Protein AF-A0A434QQP6-F1 (afdb_monomer)

Radius of gyration: 18.2 Å; Cα contacts (8 Å, |Δi|>4): 116; chains: 1; bounding box: 49×29×49 Å

Solvent-accessible surface area (backbone atoms only — not comparable to full-atom values): 7436 Å² total; per-residue (Å²): 119,99,76,79,65,59,73,62,57,60,51,50,39,55,51,47,13,55,49,31,16,54,53,34,30,58,71,48,68,79,61,60,78,92,45,43,70,58,42,34,50,50,12,50,49,31,31,52,50,15,56,59,42,42,72,53,24,60,34,67,68,40,64,71,51,45,41,51,24,36,33,32,29,26,24,12,48,19,43,16,48,66,53,51,54,47,53,52,27,71,70,37,58,95,92,37,36,67,58,41,53,64,44,51,64,53,55,50,51,51,50,51,52,53,51,52,52,50,52,51,51,52,44,39,73,71,42,57,66,82,47,91,47,82,64,56,72,60,73,63,81

Mean predicted aligned error: 8.88 Å

Sequence (141 aa):
TLHGIPILTTGYIIAAESIAWSILSILIANAPLERERLIIVVGALMIASGLASFAYAIPAGSIPLILLCALLQGGGFGVCWPFLTRVIVASARDGEQTIASAAVPTMQRIGYAVGAALAGIVANASGFSQGLNRDAAAGVA

Nearest PDB structures (foldseek):
  3o7q-assembly1_A  TM=8.087E-01  e=6.137E-01  Escherichia coli K-12
  8r8q-assembly1_A  TM=7.660E-01  e=6.782E-01  Mus musculus
  8sc3-assembly1_A  TM=5.983E-01  e=1.235E+00  Homo sapiens
  6e8j-assembly1_A  TM=5.914E-01  e=7.464E+00  Hyphomonas neptunium ATCC 15444
  8ex6-assembly1_A  TM=5.355E-01  e=9.116E+00  Homo sapiens

Structure (mmCIF, N/CA/C/O backbone):
data_AF-A0A434QQP6-F1
#
_entry.id   AF-A0A434QQP6-F1
#
loop_
_atom_site.group_PDB
_atom_site.id
_atom_site.type_symbol
_atom_site.label_atom_id
_atom_site.label_alt_id
_atom_site.label_comp_id
_atom_site.label_asym_id
_atom_site.label_entity_id
_atom_site.label_seq_id
_atom_site.pdbx_PDB_ins_code
_atom_site.Cartn_x
_atom_site.Cartn_y
_atom_site.Cartn_z
_atom_site.occupancy
_atom_site.B_iso_or_equiv
_atom_site.auth_seq_id
_atom_site.auth_comp_id
_atom_site.auth_asym_id
_atom_site.auth_atom_id
_atom_site.pdbx_PDB_model_num
ATOM 1 N N . THR A 1 1 ? 22.357 4.147 -15.811 1.00 49.41 1 THR A N 1
ATOM 2 C CA . THR A 1 1 ? 21.025 4.785 -15.764 1.00 49.41 1 THR A CA 1
ATOM 3 C C . THR A 1 1 ? 20.063 3.865 -16.482 1.00 49.41 1 THR A C 1
ATOM 5 O O . THR A 1 1 ? 20.266 3.613 -17.659 1.00 49.41 1 THR A O 1
ATOM 8 N N . LEU A 1 2 ? 19.107 3.263 -15.770 1.00 44.94 2 LEU A N 1
ATOM 9 C CA . LEU A 1 2 ? 18.436 2.037 -16.229 1.00 44.94 2 LEU A CA 1
ATOM 10 C C . LEU A 1 2 ? 17.510 2.208 -17.451 1.00 44.94 2 LEU A C 1
ATOM 12 O O . LEU A 1 2 ? 17.172 1.208 -18.053 1.00 44.94 2 LEU A O 1
ATOM 16 N N . HIS A 1 3 ? 17.171 3.431 -17.881 1.00 51.72 3 HIS A N 1
ATOM 17 C CA . HIS A 1 3 ? 16.401 3.665 -19.122 1.00 51.72 3 HIS A CA 1
ATOM 18 C C . HIS A 1 3 ? 16.702 5.012 -19.814 1.00 51.72 3 HIS A C 1
ATOM 20 O O . HIS A 1 3 ? 15.900 5.508 -20.595 1.00 51.72 3 HIS A O 1
ATOM 26 N N . GLY A 1 4 ? 17.807 5.690 -19.481 1.00 51.97 4 GLY A N 1
ATOM 27 C CA . GLY A 1 4 ? 18.005 7.090 -19.914 1.00 51.97 4 GLY A CA 1
ATOM 28 C C . GLY A 1 4 ? 16.979 8.077 -19.326 1.00 51.97 4 GLY A C 1
ATOM 29 O O . GLY A 1 4 ? 16.970 9.251 -19.683 1.00 51.97 4 GLY A O 1
ATOM 30 N N . ILE A 1 5 ? 16.142 7.611 -18.398 1.00 55.41 5 ILE A N 1
ATOM 31 C CA . ILE A 1 5 ? 15.119 8.402 -17.723 1.00 55.41 5 ILE A CA 1
ATOM 32 C C . ILE A 1 5 ? 15.789 9.204 -16.599 1.00 55.41 5 ILE A C 1
ATOM 34 O O . ILE A 1 5 ? 16.504 8.614 -15.779 1.00 55.41 5 ILE A O 1
ATOM 38 N N . PRO A 1 6 ? 15.605 10.535 -16.556 1.00 66.75 6 PRO A N 1
ATOM 39 C CA . PRO A 1 6 ? 16.145 11.373 -15.495 1.00 66.75 6 PRO A CA 1
ATOM 40 C C . PRO A 1 6 ? 15.681 10.880 -14.121 1.00 66.75 6 PRO A C 1
ATOM 42 O O . PRO A 1 6 ? 14.503 10.591 -13.932 1.00 66.75 6 PRO A O 1
ATOM 45 N N . ILE A 1 7 ? 16.576 10.869 -13.129 1.00 68.25 7 ILE A N 1
ATOM 46 C CA . ILE A 1 7 ? 16.233 10.600 -11.714 1.00 68.25 7 ILE A CA 1
ATOM 47 C C . ILE A 1 7 ? 15.080 11.499 -11.230 1.00 68.25 7 ILE A C 1
ATOM 49 O O . ILE A 1 7 ? 14.271 11.085 -10.399 1.00 68.25 7 ILE A O 1
ATOM 53 N N . LEU A 1 8 ? 14.956 12.699 -11.808 1.00 73.19 8 LEU A N 1
ATOM 54 C CA . LEU A 1 8 ? 13.835 13.600 -11.560 1.00 73.19 8 LEU A CA 1
ATOM 55 C C . LEU A 1 8 ? 12.474 12.980 -11.898 1.00 73.19 8 LEU A C 1
ATOM 57 O O . LEU A 1 8 ? 11.525 13.202 -11.158 1.00 73.19 8 LEU A O 1
ATOM 61 N N . THR A 1 9 ? 12.355 12.191 -12.967 1.00 75.69 9 THR A N 1
ATOM 62 C CA . THR A 1 9 ? 11.074 11.597 -13.378 1.00 75.69 9 THR A CA 1
ATOM 63 C C . THR A 1 9 ? 10.554 10.619 -12.331 1.00 75.69 9 THR A C 1
ATOM 65 O O . THR A 1 9 ? 9.382 10.684 -11.972 1.00 75.69 9 THR A O 1
ATOM 68 N N . THR A 1 10 ? 11.421 9.773 -11.770 1.00 77.38 10 THR A N 1
ATOM 69 C CA . THR A 1 10 ? 11.049 8.891 -10.654 1.00 77.38 10 THR A CA 1
ATOM 70 C C . THR A 1 10 ? 10.642 9.701 -9.424 1.00 77.38 10 THR A C 1
ATOM 72 O O . THR A 1 10 ? 9.639 9.389 -8.789 1.00 77.38 10 THR A O 1
ATOM 75 N N . GLY A 1 11 ? 11.362 10.790 -9.128 1.00 82.94 11 GLY A N 1
ATOM 76 C CA . GLY A 1 11 ? 10.992 11.717 -8.055 1.00 82.94 11 GLY A CA 1
ATOM 77 C C . GLY A 1 11 ? 9.608 12.347 -8.254 1.00 82.94 11 GLY A C 1
ATOM 78 O O . GLY A 1 11 ? 8.818 12.393 -7.315 1.00 82.94 11 GLY A O 1
ATOM 79 N N . TYR A 1 12 ? 9.274 12.765 -9.479 1.00 86.38 12 TYR A N 1
ATOM 80 C CA . TYR A 1 12 ? 7.949 13.299 -9.805 1.00 86.38 12 TYR A CA 1
ATOM 81 C C . TYR A 1 12 ? 6.837 12.256 -9.668 1.00 86.38 12 TYR A C 1
ATOM 83 O O . TYR A 1 12 ? 5.751 12.603 -9.214 1.00 86.38 12 TYR A O 1
ATOM 91 N N . ILE A 1 13 ? 7.097 10.991 -10.008 1.00 85.88 13 ILE A N 1
ATOM 92 C CA . ILE A 1 13 ? 6.124 9.902 -9.832 1.00 85.88 13 ILE A CA 1
ATOM 93 C C . ILE A 1 13 ? 5.819 9.691 -8.343 1.00 85.88 13 ILE A C 1
ATOM 95 O O . ILE A 1 13 ? 4.651 9.644 -7.968 1.00 85.88 13 ILE A O 1
ATOM 99 N N . ILE A 1 14 ? 6.846 9.654 -7.489 1.00 86.62 14 ILE A N 1
ATOM 100 C CA . ILE A 1 14 ? 6.678 9.514 -6.030 1.00 86.62 14 ILE A CA 1
ATOM 101 C C . ILE A 1 14 ? 5.952 10.736 -5.438 1.00 86.62 14 ILE A C 1
ATOM 103 O O . ILE A 1 14 ? 5.100 10.614 -4.553 1.00 86.62 14 ILE A O 1
ATOM 107 N N . ALA A 1 15 ? 6.252 11.938 -5.938 1.00 88.88 15 ALA A N 1
ATOM 108 C CA . ALA A 1 15 ? 5.540 13.147 -5.534 1.00 88.88 15 ALA A CA 1
ATOM 109 C C . ALA A 1 15 ? 4.057 13.085 -5.933 1.00 88.88 15 ALA A C 1
ATOM 111 O O . ALA A 1 15 ? 3.187 13.396 -5.121 1.00 88.88 15 ALA A O 1
ATOM 112 N N . ALA A 1 16 ? 3.758 12.638 -7.156 1.00 90.12 16 ALA A N 1
ATOM 113 C CA . ALA A 1 16 ? 2.393 12.468 -7.640 1.00 90.12 16 ALA A CA 1
ATOM 114 C C . ALA A 1 16 ? 1.620 11.417 -6.827 1.00 90.12 16 ALA A C 1
ATOM 116 O O . ALA A 1 16 ? 0.468 11.654 -6.471 1.00 90.12 16 ALA A O 1
ATOM 117 N N . GLU A 1 17 ? 2.259 10.305 -6.463 1.00 91.00 17 GLU A N 1
ATOM 118 C CA . GLU A 1 17 ? 1.711 9.296 -5.548 1.00 91.00 17 GLU A CA 1
ATOM 119 C C . GLU A 1 17 ? 1.326 9.907 -4.190 1.00 91.00 17 GLU A C 1
ATOM 121 O O . GLU A 1 17 ? 0.206 9.716 -3.712 1.00 91.00 17 GLU A O 1
ATOM 126 N N . SER A 1 18 ? 2.219 10.708 -3.597 1.00 89.81 18 SER A N 1
ATOM 127 C CA . SER A 1 18 ? 1.980 11.379 -2.309 1.00 89.81 18 SER A CA 1
ATOM 128 C C . SER A 1 18 ? 0.826 12.389 -2.378 1.00 89.81 18 SER A C 1
ATOM 130 O O . SER A 1 18 ? 0.012 12.498 -1.453 1.00 89.81 18 SER A O 1
ATOM 132 N N . ILE A 1 19 ? 0.724 13.119 -3.492 1.00 91.44 19 ILE A N 1
ATOM 133 C CA . ILE A 1 19 ? -0.383 14.045 -3.758 1.00 91.44 19 ILE A CA 1
ATOM 134 C C . ILE A 1 19 ? -1.695 13.268 -3.907 1.00 91.44 19 ILE A C 1
ATOM 136 O O . ILE A 1 19 ? -2.700 13.657 -3.311 1.00 91.44 19 ILE A O 1
ATOM 140 N N . ALA A 1 20 ? -1.693 12.159 -4.650 1.00 91.19 20 ALA A N 1
ATOM 141 C CA . ALA A 1 20 ? -2.874 11.328 -4.860 1.00 91.19 20 ALA A CA 1
ATOM 142 C C . ALA A 1 20 ? -3.415 10.763 -3.545 1.00 91.19 20 ALA A C 1
ATOM 144 O O . ALA A 1 20 ? -4.619 10.852 -3.302 1.00 91.19 20 ALA A O 1
ATOM 145 N N . TRP A 1 21 ? -2.532 10.266 -2.672 1.00 92.56 21 TRP A N 1
ATOM 146 C CA . TRP A 1 21 ? -2.895 9.851 -1.317 1.00 92.56 21 TRP A CA 1
ATOM 147 C C . TRP A 1 21 ? -3.603 10.993 -0.573 1.00 92.56 21 TRP A C 1
ATOM 149 O O . TRP A 1 21 ? -4.730 10.837 -0.092 1.00 92.56 21 TRP A O 1
ATOM 159 N N . SER A 1 22 ? -2.987 12.172 -0.531 1.00 91.19 22 SER A N 1
ATOM 160 C CA . SER A 1 22 ? -3.525 13.318 0.208 1.00 91.19 22 SER A CA 1
ATOM 161 C C . SER A 1 22 ? -4.897 13.752 -0.319 1.00 91.19 22 SER A C 1
ATOM 163 O O . SER A 1 22 ? -5.847 13.863 0.451 1.00 91.19 22 SER A O 1
ATOM 165 N N . ILE A 1 23 ? -5.042 13.916 -1.635 1.00 91.69 23 ILE A N 1
ATOM 166 C CA . ILE A 1 23 ? -6.306 14.337 -2.253 1.00 91.69 23 ILE A CA 1
ATOM 167 C C . ILE A 1 23 ? -7.407 13.310 -1.987 1.00 91.69 23 ILE A C 1
ATOM 169 O O . ILE A 1 23 ? -8.496 13.681 -1.554 1.00 91.69 23 ILE A O 1
ATOM 173 N N . LEU A 1 24 ? -7.138 12.021 -2.208 1.00 89.19 24 LEU A N 1
ATOM 174 C CA . LEU A 1 24 ? -8.157 10.987 -2.032 1.00 89.19 24 LEU A CA 1
ATOM 175 C C . LEU A 1 24 ? -8.540 10.777 -0.568 1.00 89.19 24 LEU A C 1
ATOM 177 O O . LEU A 1 24 ? -9.716 10.553 -0.292 1.00 89.19 24 LEU A O 1
ATOM 181 N N . SER A 1 25 ? -7.597 10.923 0.367 1.00 87.06 25 SER A N 1
ATOM 182 C CA . SER A 1 25 ? -7.910 10.873 1.801 1.00 87.06 25 SER A CA 1
ATOM 183 C C . SER A 1 25 ? -8.820 12.026 2.237 1.00 87.06 25 SER A C 1
ATOM 185 O O . SER A 1 25 ? -9.752 11.804 3.006 1.00 87.06 25 SER A O 1
ATOM 187 N N . ILE A 1 26 ? -8.623 13.231 1.689 1.00 88.69 26 ILE A N 1
ATOM 188 C CA . ILE A 1 26 ? -9.505 14.383 1.928 1.00 88.69 26 ILE A CA 1
ATOM 189 C C . ILE A 1 26 ? -10.876 14.166 1.278 1.00 88.69 26 ILE A C 1
ATOM 191 O O . ILE A 1 26 ? -11.898 14.405 1.918 1.00 88.69 26 ILE A O 1
ATOM 195 N N . LEU A 1 27 ? -10.920 13.687 0.030 1.00 87.19 27 LEU A N 1
ATOM 196 C CA . LEU A 1 27 ? -12.177 13.443 -0.688 1.00 87.19 27 LEU A CA 1
ATOM 197 C C . LEU A 1 27 ? -13.067 12.429 0.031 1.00 87.19 27 LEU A C 1
ATOM 199 O O . LEU A 1 27 ? -14.285 12.597 0.074 1.00 87.19 27 LEU A O 1
ATOM 203 N N . ILE A 1 28 ? -12.468 11.385 0.603 1.00 85.06 28 ILE A N 1
ATOM 204 C CA . ILE A 1 28 ? -13.208 10.335 1.298 1.00 85.06 28 ILE A CA 1
ATOM 205 C C . ILE A 1 28 ? -13.456 10.655 2.778 1.00 85.06 28 ILE A C 1
ATOM 207 O O . ILE A 1 28 ? -14.241 9.960 3.413 1.00 85.06 28 ILE A O 1
ATOM 211 N N . ALA A 1 29 ? -12.842 11.706 3.337 1.00 82.00 29 ALA A N 1
ATOM 212 C CA . ALA A 1 29 ? -12.926 12.031 4.765 1.00 82.00 29 ALA A CA 1
ATOM 213 C C . ALA A 1 29 ? -14.368 12.194 5.272 1.00 82.00 29 ALA A C 1
ATOM 215 O O . ALA A 1 29 ? -14.642 11.927 6.439 1.00 82.00 29 ALA A O 1
ATOM 216 N N . ASN A 1 30 ? -15.287 12.607 4.394 1.00 78.19 30 ASN A N 1
ATOM 217 C CA . ASN A 1 30 ? -16.692 12.829 4.729 1.00 78.19 30 ASN A CA 1
ATOM 218 C C . ASN A 1 30 ? -17.623 11.675 4.304 1.00 78.19 30 ASN A C 1
ATOM 220 O O . ASN A 1 30 ? -18.839 11.853 4.225 1.00 78.19 30 ASN A O 1
ATOM 224 N N . ALA A 1 31 ? -17.075 10.505 3.959 1.00 79.06 31 ALA A N 1
ATOM 225 C CA . ALA A 1 31 ? -17.878 9.382 3.492 1.00 79.06 31 ALA A CA 1
ATOM 226 C C . ALA A 1 31 ? -18.697 8.735 4.633 1.00 79.06 31 ALA A C 1
ATOM 228 O O . ALA A 1 31 ? -18.230 8.654 5.772 1.00 79.06 31 ALA A O 1
ATOM 229 N N . PRO A 1 32 ? -19.920 8.252 4.345 1.00 75.12 32 PRO A N 1
ATOM 230 C CA . PRO A 1 32 ? -20.821 7.716 5.360 1.00 75.12 32 PRO A CA 1
ATOM 231 C C . PRO A 1 32 ? -20.335 6.386 5.959 1.00 75.12 32 PRO A C 1
ATOM 233 O O . PRO A 1 32 ? -19.863 5.500 5.243 1.00 75.12 32 PRO A O 1
ATOM 236 N N . LEU A 1 33 ? -20.564 6.231 7.270 1.00 69.06 33 LEU A N 1
ATOM 237 C CA . LEU A 1 33 ? -20.256 5.051 8.101 1.00 69.06 33 LEU A CA 1
ATOM 238 C C . LEU A 1 33 ? -20.734 3.718 7.489 1.00 69.06 33 LEU A C 1
ATOM 240 O O . LEU A 1 33 ? -20.054 2.699 7.552 1.00 69.06 33 LEU A O 1
ATOM 244 N N . GLU A 1 34 ? -21.897 3.730 6.841 1.00 75.25 34 GLU A N 1
ATOM 245 C CA . GLU A 1 34 ? -22.520 2.548 6.229 1.00 75.25 34 GLU A CA 1
ATOM 246 C C . GLU A 1 34 ? -21.694 1.955 5.077 1.00 75.25 34 GLU A C 1
ATOM 248 O O . GLU A 1 34 ? -21.818 0.773 4.752 1.00 75.25 34 GLU A O 1
ATOM 253 N N . ARG A 1 35 ? -20.838 2.767 4.445 1.00 79.94 35 ARG A N 1
ATOM 254 C CA . ARG A 1 35 ? -20.018 2.363 3.297 1.00 79.94 35 ARG A CA 1
ATOM 255 C C . ARG A 1 35 ? -18.554 2.127 3.655 1.00 79.94 35 ARG A C 1
ATOM 257 O O . ARG A 1 35 ? -17.798 1.758 2.762 1.00 79.94 35 ARG A O 1
ATOM 264 N N . GLU A 1 36 ? -18.146 2.251 4.920 1.00 81.62 36 GLU A N 1
ATOM 265 C CA . GLU A 1 36 ? -16.736 2.123 5.333 1.00 81.62 36 GLU A CA 1
ATOM 266 C C . GLU A 1 36 ? -16.102 0.812 4.873 1.00 81.62 36 GLU A C 1
ATOM 268 O O . GLU A 1 36 ? -15.014 0.811 4.300 1.00 81.62 36 GLU A O 1
ATOM 273 N N . ARG A 1 37 ? -16.807 -0.315 5.033 1.00 82.56 37 ARG A N 1
ATOM 274 C CA . ARG A 1 37 ? -16.295 -1.621 4.597 1.00 82.56 37 ARG A CA 1
ATOM 275 C C . ARG A 1 37 ? -16.090 -1.684 3.084 1.00 82.56 37 ARG A C 1
ATOM 277 O O . ARG A 1 37 ? -15.085 -2.223 2.633 1.00 82.56 37 ARG A O 1
ATOM 284 N N . LEU A 1 38 ? -17.019 -1.127 2.304 1.00 86.12 38 LEU A N 1
ATOM 285 C CA . LEU A 1 38 ? -16.884 -1.060 0.847 1.00 86.12 38 LEU A CA 1
ATOM 286 C C . LEU A 1 38 ? -15.719 -0.154 0.446 1.00 86.12 38 LEU A C 1
ATOM 288 O O . LEU A 1 38 ? -14.956 -0.520 -0.437 1.00 86.12 38 LEU A O 1
ATOM 292 N N . ILE A 1 39 ? -15.542 0.981 1.120 1.00 86.38 39 ILE A N 1
ATOM 293 C CA . ILE A 1 39 ? -14.452 1.927 0.863 1.00 86.38 39 ILE A CA 1
ATOM 294 C C . ILE A 1 39 ? -13.089 1.285 1.149 1.00 86.38 39 ILE A C 1
ATOM 296 O O . ILE A 1 39 ? -12.183 1.391 0.325 1.00 86.38 39 ILE A O 1
ATOM 300 N N . ILE A 1 40 ? -12.956 0.550 2.259 1.00 87.56 40 ILE A N 1
ATOM 301 C CA . ILE A 1 40 ? -11.735 -0.204 2.581 1.00 87.56 40 ILE A CA 1
ATOM 302 C C . ILE A 1 40 ? -11.450 -1.248 1.498 1.00 87.56 40 ILE A C 1
ATOM 304 O O . ILE A 1 40 ? -10.318 -1.340 1.029 1.00 87.56 40 ILE A O 1
ATOM 308 N N . VAL A 1 41 ? -12.462 -2.014 1.074 1.00 89.88 41 VAL A N 1
ATOM 309 C CA . VAL A 1 41 ? -12.301 -3.033 0.023 1.00 89.88 41 VAL A CA 1
ATOM 310 C C . VAL A 1 41 ? -11.922 -2.393 -1.311 1.00 89.88 41 VAL A C 1
ATOM 312 O O . VAL A 1 41 ? -11.012 -2.882 -1.971 1.00 89.88 41 VAL A O 1
ATOM 315 N N . VAL A 1 42 ? -12.555 -1.284 -1.696 1.00 90.50 42 VAL A N 1
ATOM 316 C CA . VAL A 1 42 ? -12.218 -0.547 -2.922 1.00 90.50 42 VAL A CA 1
ATOM 317 C C . VAL A 1 42 ? -10.782 -0.034 -2.863 1.00 90.50 42 VAL A C 1
ATOM 319 O O . VAL A 1 42 ? -10.028 -0.274 -3.800 1.00 90.50 42 VAL A O 1
ATOM 322 N N . GLY A 1 43 ? -10.362 0.593 -1.760 1.00 88.19 43 GLY A N 1
ATOM 323 C CA . GLY A 1 43 ? -8.979 1.047 -1.593 1.00 88.19 43 GLY A CA 1
ATOM 324 C C . GLY A 1 43 ? -7.969 -0.107 -1.625 1.00 88.19 43 GLY A C 1
ATOM 325 O O . GLY A 1 43 ? -6.944 -0.009 -2.294 1.00 88.19 43 GLY A O 1
ATOM 326 N N . ALA A 1 44 ? -8.285 -1.245 -1.000 1.00 89.38 44 ALA A N 1
ATOM 327 C CA . ALA A 1 44 ? -7.448 -2.444 -1.057 1.00 89.38 44 ALA A CA 1
ATOM 328 C C . ALA A 1 44 ? -7.348 -3.024 -2.481 1.00 89.38 44 ALA A C 1
ATOM 330 O O . ALA A 1 44 ? -6.258 -3.388 -2.921 1.00 89.38 44 ALA A O 1
ATOM 331 N N . LEU A 1 45 ? -8.458 -3.063 -3.227 1.00 92.38 45 LEU A N 1
ATOM 332 C CA . LEU A 1 45 ? -8.472 -3.471 -4.634 1.00 92.38 45 LEU A CA 1
ATOM 333 C C . LEU A 1 45 ? -7.676 -2.497 -5.511 1.00 92.38 45 LEU A C 1
ATOM 335 O O . LEU A 1 45 ? -6.947 -2.940 -6.395 1.00 92.38 45 LEU A O 1
ATOM 339 N N . MET A 1 46 ? -7.746 -1.189 -5.246 1.00 90.38 46 MET A N 1
ATOM 340 C CA . MET A 1 46 ? -6.919 -0.189 -5.928 1.00 90.38 46 MET A CA 1
ATOM 341 C C . MET A 1 46 ? -5.427 -0.455 -5.700 1.00 90.38 46 MET A C 1
ATOM 343 O O . MET A 1 46 ? -4.677 -0.523 -6.671 1.00 90.38 46 MET A O 1
ATOM 347 N N . ILE A 1 47 ? -5.006 -0.710 -4.457 1.00 89.06 47 ILE A N 1
ATOM 348 C CA . ILE A 1 47 ? -3.608 -1.041 -4.133 1.00 89.06 47 ILE A CA 1
ATOM 349 C C . ILE A 1 47 ? -3.174 -2.331 -4.837 1.00 89.06 47 ILE A C 1
ATOM 351 O O . ILE A 1 47 ? -2.113 -2.357 -5.462 1.00 89.06 47 ILE A O 1
ATOM 355 N N . ALA A 1 48 ? -3.992 -3.387 -4.764 1.00 89.56 48 ALA A N 1
ATOM 356 C CA . ALA A 1 48 ? -3.696 -4.678 -5.383 1.00 89.56 48 ALA A CA 1
ATOM 357 C C . ALA A 1 48 ? -3.598 -4.570 -6.911 1.00 89.56 48 ALA A C 1
ATOM 359 O O . ALA A 1 48 ? -2.662 -5.096 -7.509 1.00 89.56 48 ALA A O 1
ATO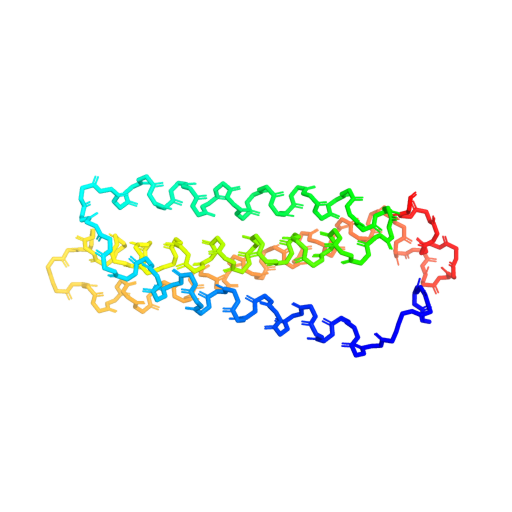M 360 N N . SER A 1 49 ? -4.527 -3.846 -7.540 1.00 89.50 49 SER A N 1
ATOM 361 C CA . SER A 1 49 ? -4.519 -3.610 -8.985 1.00 89.50 49 SER A CA 1
ATOM 362 C C . SER A 1 49 ? -3.328 -2.754 -9.422 1.00 89.50 49 SER A C 1
ATOM 364 O O . SER A 1 49 ? -2.701 -3.077 -10.427 1.00 89.50 49 SER A O 1
ATOM 366 N N . GLY A 1 50 ? -2.949 -1.731 -8.645 1.00 86.25 50 GLY A N 1
ATOM 367 C CA . GLY A 1 50 ? -1.744 -0.935 -8.880 1.00 86.25 50 GLY A CA 1
ATOM 368 C C . GLY A 1 50 ? -0.475 -1.783 -8.794 1.00 86.25 50 GLY A C 1
ATOM 369 O O . GLY A 1 50 ? 0.358 -1.729 -9.694 1.00 86.25 50 GLY A O 1
ATOM 370 N N . LEU A 1 51 ? -0.364 -2.642 -7.773 1.00 85.50 51 LEU A N 1
ATOM 371 C CA . LEU A 1 51 ? 0.765 -3.565 -7.616 1.00 85.50 51 LEU A CA 1
ATOM 372 C C . LEU A 1 51 ? 0.848 -4.582 -8.763 1.00 85.50 51 LEU A C 1
ATOM 374 O O . LEU A 1 51 ? 1.922 -4.798 -9.316 1.00 85.50 51 LEU A O 1
ATOM 378 N N . ALA A 1 52 ? -0.280 -5.177 -9.153 1.00 86.50 52 ALA A N 1
ATOM 379 C CA . ALA A 1 52 ? -0.336 -6.093 -10.289 1.00 86.50 52 ALA A CA 1
ATOM 380 C C . ALA A 1 52 ? 0.026 -5.383 -11.601 1.00 86.50 52 ALA A C 1
ATOM 382 O O . ALA A 1 52 ? 0.746 -5.934 -12.427 1.00 86.50 52 ALA A O 1
ATOM 383 N N . SER A 1 53 ? -0.424 -4.139 -11.773 1.00 83.19 53 SER A N 1
ATOM 384 C CA . SER A 1 53 ? -0.129 -3.337 -12.959 1.00 83.19 53 SER A CA 1
ATOM 385 C C . SER A 1 53 ? 1.345 -2.940 -13.030 1.00 83.19 53 SER A C 1
ATOM 387 O O . SER A 1 53 ? 1.891 -2.919 -14.128 1.00 83.19 53 SER A O 1
ATOM 389 N N . PHE A 1 54 ? 2.032 -2.726 -11.898 1.00 79.00 54 PHE A N 1
ATOM 390 C CA . PHE A 1 54 ? 3.483 -2.499 -11.880 1.00 79.00 54 PHE A CA 1
ATOM 391 C C . PHE A 1 54 ? 4.270 -3.656 -12.502 1.00 79.00 54 PHE A C 1
ATOM 393 O O . PHE A 1 54 ? 5.238 -3.400 -13.217 1.00 79.00 54 PHE A O 1
ATOM 400 N N . ALA A 1 55 ? 3.829 -4.903 -12.305 1.00 77.94 55 ALA A N 1
ATOM 401 C CA . ALA A 1 55 ? 4.468 -6.069 -12.913 1.00 77.94 55 ALA A CA 1
ATOM 402 C C . ALA A 1 55 ? 4.433 -6.043 -14.453 1.00 77.94 55 ALA A C 1
ATOM 404 O O . ALA A 1 55 ? 5.302 -6.637 -15.076 1.00 77.94 55 ALA A O 1
ATOM 405 N N . TYR A 1 56 ? 3.474 -5.334 -15.063 1.00 77.25 56 TYR A N 1
ATOM 406 C CA . TYR A 1 56 ? 3.370 -5.152 -16.519 1.00 77.25 56 TYR A CA 1
ATOM 407 C C . TYR A 1 56 ? 3.915 -3.799 -17.000 1.00 77.25 56 TYR A C 1
ATOM 409 O O . TYR A 1 56 ? 4.490 -3.702 -18.082 1.00 77.25 56 TYR A O 1
ATOM 417 N N . ALA A 1 57 ? 3.749 -2.743 -16.202 1.00 77.56 57 ALA A N 1
ATOM 418 C CA . ALA A 1 57 ? 4.156 -1.382 -16.537 1.00 77.56 57 ALA A CA 1
ATOM 419 C C . ALA A 1 57 ? 5.676 -1.216 -16.579 1.00 77.56 57 ALA A C 1
ATOM 421 O O . ALA A 1 57 ? 6.186 -0.469 -17.415 1.00 77.56 57 ALA A O 1
ATOM 422 N N . ILE A 1 58 ? 6.379 -1.899 -15.668 1.00 73.06 58 ILE A N 1
ATOM 423 C CA . ILE A 1 58 ? 7.839 -1.863 -15.587 1.00 73.06 58 ILE A CA 1
ATOM 424 C C . ILE A 1 58 ? 8.456 -2.492 -16.847 1.00 73.06 58 ILE A C 1
ATOM 426 O O . ILE A 1 58 ? 9.228 -1.787 -17.498 1.00 73.06 58 ILE A O 1
ATOM 430 N N . PRO A 1 59 ? 8.071 -3.718 -17.266 1.00 70.31 59 PRO A N 1
ATOM 431 C CA . PRO A 1 59 ? 8.601 -4.299 -18.495 1.00 70.31 59 PRO A CA 1
ATOM 432 C C . PRO A 1 59 ? 8.273 -3.493 -19.761 1.00 70.31 59 PRO A C 1
ATOM 434 O O . PRO A 1 59 ? 9.122 -3.275 -20.622 1.00 70.31 59 PRO A O 1
ATOM 437 N N . ALA A 1 60 ? 7.056 -2.940 -19.840 1.00 73.12 60 ALA A N 1
ATOM 438 C CA . ALA A 1 60 ? 6.614 -2.141 -20.983 1.00 73.12 60 ALA A CA 1
ATOM 439 C C . ALA A 1 60 ? 7.345 -0.787 -21.142 1.00 73.12 60 ALA A C 1
ATOM 441 O O . ALA A 1 60 ? 7.188 -0.131 -22.173 1.00 73.12 60 ALA A O 1
ATOM 442 N N . GLY A 1 61 ? 8.085 -0.314 -20.128 1.00 66.19 61 GLY A N 1
ATOM 443 C CA . GLY A 1 61 ? 8.854 0.939 -20.179 1.00 66.19 61 GLY A CA 1
ATOM 444 C C . GLY A 1 61 ? 8.019 2.225 -20.320 1.00 66.19 61 GLY A C 1
ATOM 445 O O . GLY A 1 61 ? 8.562 3.297 -20.592 1.00 66.19 61 GLY A O 1
ATOM 446 N N . SER A 1 62 ? 6.696 2.149 -20.148 1.00 77.56 62 SER A N 1
ATOM 447 C CA . SER A 1 62 ? 5.776 3.268 -20.380 1.00 77.56 62 SER A CA 1
ATOM 448 C C . SER A 1 62 ? 5.600 4.128 -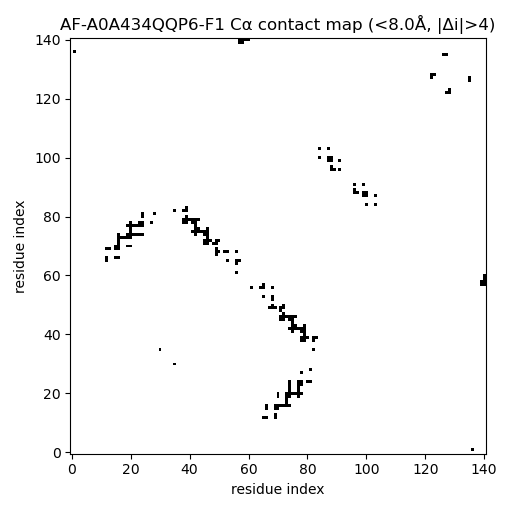19.125 1.00 77.56 62 SER A C 1
ATOM 450 O O . SER A 1 62 ? 4.879 3.767 -18.192 1.00 77.56 62 SER A O 1
ATOM 452 N N . ILE A 1 63 ? 6.222 5.311 -19.111 1.00 78.94 63 ILE A N 1
ATOM 453 C CA . ILE A 1 63 ? 6.153 6.267 -17.989 1.00 78.94 63 ILE A CA 1
ATOM 454 C C . ILE A 1 63 ? 4.724 6.668 -17.589 1.00 78.94 63 ILE A C 1
ATOM 456 O O . ILE A 1 63 ? 4.443 6.684 -16.389 1.00 78.94 63 ILE A O 1
ATOM 460 N N . PRO A 1 64 ? 3.794 6.947 -18.524 1.00 82.31 64 PRO A N 1
ATOM 461 C CA . PRO A 1 64 ? 2.408 7.240 -18.161 1.00 82.31 64 PRO A CA 1
ATOM 462 C C . PRO A 1 64 ? 1.730 6.087 -17.415 1.00 82.31 64 PRO A C 1
ATOM 464 O O . PRO A 1 64 ? 0.907 6.316 -16.531 1.00 82.31 64 PRO A O 1
ATOM 467 N N . LEU A 1 65 ? 2.091 4.846 -17.748 1.00 82.19 65 LEU A N 1
ATOM 468 C CA . LEU A 1 65 ? 1.504 3.650 -17.153 1.00 82.19 65 LEU A CA 1
ATOM 469 C C . LEU A 1 65 ? 2.043 3.431 -15.735 1.00 82.19 65 LEU A C 1
ATOM 471 O O . LEU A 1 65 ? 1.268 3.164 -14.822 1.00 82.19 65 LEU A O 1
ATOM 475 N N . ILE A 1 66 ? 3.343 3.657 -15.525 1.00 84.31 66 ILE A N 1
ATOM 476 C CA . ILE A 1 66 ? 3.972 3.669 -14.193 1.00 84.31 66 ILE A CA 1
ATOM 477 C C . ILE A 1 66 ? 3.353 4.766 -13.316 1.00 84.31 66 ILE A C 1
ATOM 479 O O . ILE A 1 66 ? 3.023 4.510 -12.159 1.00 84.31 66 ILE A O 1
ATOM 483 N N . LEU A 1 67 ? 3.141 5.967 -13.866 1.00 86.88 67 LEU A N 1
ATOM 484 C CA . LEU A 1 67 ? 2.472 7.059 -13.159 1.00 86.88 67 LEU A CA 1
ATOM 485 C C . LEU A 1 67 ? 1.051 6.661 -12.744 1.00 86.88 67 LEU A C 1
ATOM 487 O O . LEU A 1 67 ? 0.683 6.857 -11.592 1.00 86.88 67 LEU A O 1
ATOM 491 N N . LEU A 1 68 ? 0.267 6.060 -13.643 1.00 87.56 68 LEU A N 1
ATOM 492 C CA . LEU A 1 68 ? -1.079 5.585 -13.320 1.00 87.56 68 LEU A CA 1
ATOM 493 C C . LEU A 1 68 ? -1.062 4.528 -12.204 1.00 87.56 68 LEU A C 1
ATOM 495 O O . LEU A 1 68 ? -1.882 4.600 -11.290 1.00 87.56 68 LEU A O 1
ATOM 499 N N . CYS A 1 69 ? -0.112 3.589 -12.238 1.00 87.06 69 CYS A N 1
ATOM 500 C CA . CYS A 1 69 ? 0.059 2.586 -11.182 1.00 87.06 69 CYS A CA 1
ATOM 501 C C . CYS A 1 69 ? 0.375 3.239 -9.829 1.00 87.06 69 CYS A C 1
ATOM 503 O O . CYS A 1 69 ? -0.237 2.886 -8.821 1.00 87.06 69 CYS A O 1
ATOM 505 N N . ALA A 1 70 ? 1.276 4.226 -9.815 1.00 86.81 70 ALA A N 1
ATOM 506 C CA . ALA A 1 70 ? 1.636 4.974 -8.613 1.00 86.81 70 ALA A CA 1
ATOM 507 C C . ALA A 1 70 ? 0.445 5.774 -8.059 1.00 86.81 70 ALA A C 1
ATOM 509 O O . ALA A 1 70 ? 0.170 5.735 -6.863 1.00 86.81 70 ALA A O 1
ATOM 510 N N . LEU A 1 71 ? -0.329 6.432 -8.928 1.00 90.38 71 LEU A N 1
ATOM 511 C CA . LEU A 1 71 ? -1.547 7.150 -8.539 1.00 90.38 71 LEU A CA 1
ATOM 512 C C . LEU A 1 71 ? -2.610 6.209 -7.955 1.00 90.38 71 LEU A C 1
ATOM 514 O O . LEU A 1 71 ? -3.242 6.554 -6.959 1.00 90.38 71 LEU A O 1
ATOM 518 N N . LEU A 1 72 ? -2.798 5.020 -8.538 1.00 89.62 72 LEU A N 1
ATOM 519 C CA . LEU A 1 72 ? -3.711 4.002 -8.006 1.00 89.62 72 LEU A CA 1
ATOM 520 C C . LEU A 1 72 ? -3.257 3.487 -6.639 1.00 89.62 72 LEU A C 1
ATOM 522 O O . LEU A 1 72 ? -4.089 3.289 -5.756 1.00 89.62 72 LEU A O 1
ATOM 526 N N . GLN A 1 73 ? -1.952 3.298 -6.452 1.00 89.81 73 GLN A N 1
ATOM 527 C CA . GLN A 1 73 ? -1.389 2.804 -5.202 1.00 89.81 73 GLN A CA 1
ATOM 528 C C . GLN A 1 73 ? -1.495 3.847 -4.084 1.00 89.81 73 GLN A C 1
ATOM 530 O O . GLN A 1 73 ? -2.129 3.573 -3.063 1.00 89.81 73 GLN A O 1
ATOM 535 N N . GLY A 1 74 ? -0.981 5.062 -4.301 1.00 88.44 74 GLY A N 1
ATOM 536 C CA . GLY A 1 74 ? -1.099 6.165 -3.342 1.00 88.44 74 GLY A CA 1
ATOM 537 C C . GLY A 1 74 ? -2.557 6.529 -3.069 1.00 88.44 74 GLY A C 1
ATOM 538 O O . GLY A 1 74 ? -2.972 6.695 -1.922 1.00 88.44 74 GLY A O 1
ATOM 539 N N . GLY A 1 75 ? -3.379 6.554 -4.116 1.00 89.75 75 GLY A N 1
ATOM 540 C CA . GLY A 1 75 ? -4.805 6.799 -3.998 1.00 89.75 75 GLY A CA 1
ATOM 541 C C . GLY A 1 75 ? -5.544 5.738 -3.190 1.00 89.75 75 GLY A C 1
ATOM 542 O O . GLY A 1 75 ? -6.319 6.082 -2.301 1.00 89.75 75 GLY A O 1
ATOM 543 N N . GLY A 1 76 ? -5.274 4.456 -3.439 1.00 88.94 76 GLY A N 1
ATOM 544 C CA . GLY A 1 76 ? -5.857 3.352 -2.681 1.00 88.94 76 GLY A CA 1
ATOM 545 C C . GLY A 1 76 ? -5.497 3.416 -1.196 1.00 88.94 76 GLY A C 1
ATOM 546 O O . GLY A 1 76 ? -6.386 3.262 -0.356 1.00 88.94 76 GLY A O 1
ATOM 547 N N . PHE A 1 77 ? -4.242 3.757 -0.870 1.00 87.38 77 PHE A N 1
ATOM 548 C CA . PHE A 1 77 ? -3.824 4.051 0.505 1.00 87.38 77 PHE A CA 1
ATOM 549 C C . PHE A 1 77 ? -4.620 5.214 1.104 1.00 87.38 77 PHE A C 1
ATOM 551 O O . PHE A 1 77 ? -5.091 5.111 2.234 1.00 87.38 77 PHE A O 1
ATOM 558 N N . GLY A 1 78 ? -4.853 6.291 0.353 1.00 87.12 78 GLY A N 1
ATOM 559 C CA . GLY A 1 78 ? -5.674 7.412 0.819 1.00 87.12 78 GLY A CA 1
ATOM 560 C C . GLY A 1 78 ? -7.115 7.078 1.090 1.00 87.12 78 GLY A C 1
ATOM 561 O O . GLY A 1 78 ? -7.678 7.557 2.073 1.00 87.12 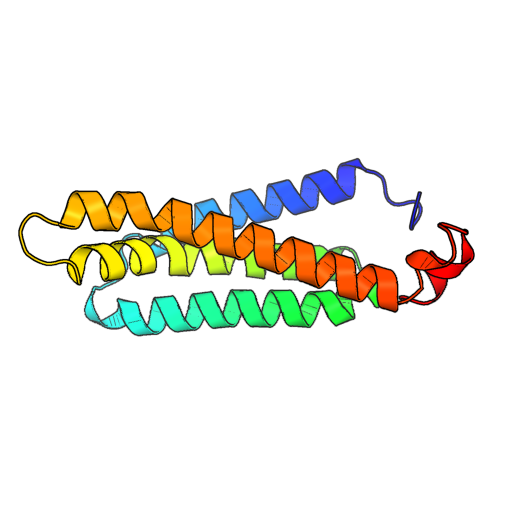78 GLY A O 1
ATOM 562 N N . VAL A 1 79 ? -7.681 6.212 0.263 1.00 88.31 79 VAL A N 1
ATOM 563 C CA . VAL A 1 79 ? -9.055 5.765 0.418 1.00 88.31 79 VAL A CA 1
ATOM 564 C C . VAL A 1 79 ? -9.196 4.828 1.616 1.00 88.31 79 VAL A C 1
ATOM 566 O O . VAL A 1 79 ? -10.135 4.992 2.385 1.00 88.31 79 VAL A O 1
ATOM 569 N N . CYS A 1 80 ? -8.294 3.862 1.818 1.00 88.81 80 CYS A N 1
ATOM 570 C CA . CYS A 1 80 ? -8.477 2.847 2.861 1.00 88.81 80 CYS A CA 1
ATOM 571 C C . CYS A 1 80 ? -7.915 3.242 4.234 1.00 88.81 80 CYS A C 1
ATOM 573 O O . CYS A 1 80 ? -8.470 2.825 5.250 1.00 88.81 80 CYS A O 1
ATOM 575 N N . TRP A 1 81 ? -6.826 4.015 4.295 1.00 86.44 81 TRP A N 1
ATOM 576 C CA . TRP A 1 81 ? -6.053 4.238 5.524 1.00 86.44 81 TRP A CA 1
ATOM 577 C C . TRP A 1 81 ? -6.846 4.866 6.687 1.00 86.44 81 TRP A C 1
ATOM 579 O O . TRP A 1 81 ? -6.767 4.333 7.803 1.00 86.44 81 TRP A O 1
ATOM 589 N N . PRO A 1 82 ? -7.647 5.934 6.478 1.00 85.62 82 PRO A N 1
ATOM 590 C CA . PRO A 1 82 ? -8.410 6.559 7.561 1.00 85.62 82 PRO A CA 1
ATOM 591 C C . PRO A 1 82 ? -9.439 5.600 8.170 1.00 85.62 82 PRO A C 1
ATOM 593 O O . PRO A 1 82 ? -9.539 5.475 9.390 1.00 85.62 82 PRO A O 1
ATOM 596 N N . PHE A 1 83 ? -10.158 4.862 7.320 1.00 86.75 83 PHE A N 1
ATOM 597 C CA . PHE A 1 83 ? -11.178 3.910 7.759 1.00 86.75 83 PHE A CA 1
ATOM 598 C C . PHE A 1 83 ? -10.576 2.667 8.390 1.00 86.75 83 PHE A C 1
ATOM 600 O O . PHE A 1 83 ? -11.095 2.188 9.390 1.00 86.75 83 PHE A O 1
ATOM 607 N N . LEU A 1 84 ? -9.463 2.162 7.856 1.00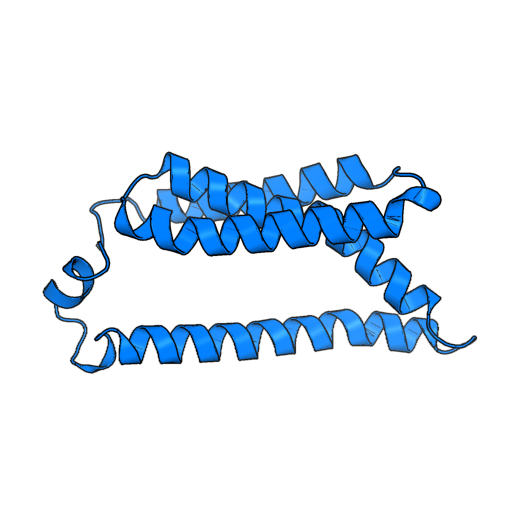 86.88 84 LEU A N 1
ATOM 608 C CA . LEU A 1 84 ? -8.768 1.018 8.434 1.00 86.88 84 LEU A CA 1
ATOM 609 C C . LEU A 1 84 ? -8.326 1.331 9.868 1.00 86.88 84 LEU A C 1
ATOM 611 O O . LEU A 1 84 ? -8.613 0.563 10.783 1.00 86.88 84 LEU A O 1
ATOM 615 N N . THR A 1 85 ? -7.696 2.491 10.073 1.00 86.88 85 THR A N 1
ATOM 616 C CA . THR A 1 85 ? -7.267 2.939 11.406 1.00 86.88 85 THR A CA 1
ATOM 617 C C . THR A 1 85 ? -8.469 3.094 12.336 1.00 86.88 85 THR A C 1
ATOM 619 O O . THR A 1 85 ? -8.441 2.608 13.466 1.00 86.88 85 THR A O 1
ATOM 622 N N . ARG A 1 86 ? -9.559 3.699 11.851 1.00 86.31 86 ARG A N 1
ATOM 623 C CA . ARG A 1 86 ? -10.801 3.858 12.615 1.00 86.31 86 ARG A CA 1
ATOM 624 C C . ARG A 1 86 ? -11.409 2.516 13.026 1.00 86.31 86 ARG A C 1
ATOM 626 O O . ARG A 1 86 ? -11.755 2.358 14.190 1.00 86.31 86 ARG A O 1
ATOM 633 N N . VAL A 1 87 ? -11.508 1.553 12.108 1.00 87.25 87 VAL A N 1
ATOM 634 C CA . VAL A 1 87 ? -12.047 0.208 12.370 1.00 87.25 87 VAL A CA 1
ATOM 635 C C . VAL A 1 87 ? -11.195 -0.534 13.397 1.00 87.25 87 VAL A C 1
ATOM 637 O O . VAL A 1 87 ? -11.747 -1.153 14.306 1.00 87.25 87 VAL A O 1
ATOM 640 N N . ILE A 1 88 ? -9.865 -0.448 13.296 1.00 87.50 88 ILE A N 1
ATOM 641 C CA . ILE A 1 88 ? -8.954 -1.083 14.258 1.00 87.50 88 ILE A CA 1
ATOM 642 C C . ILE A 1 88 ? -9.158 -0.498 15.658 1.00 87.50 88 ILE A C 1
ATOM 644 O O . ILE A 1 88 ? -9.317 -1.249 16.616 1.00 87.50 88 ILE A O 1
ATOM 648 N N . VAL A 1 89 ? -9.203 0.832 15.777 1.00 88.00 89 VAL A N 1
ATOM 649 C CA . VAL A 1 89 ? -9.398 1.508 17.068 1.00 88.00 89 VAL A CA 1
ATOM 650 C C . VAL A 1 89 ? -10.792 1.237 17.637 1.00 88.00 89 VAL A C 1
ATOM 652 O O . VAL A 1 89 ? -10.911 0.955 18.824 1.00 88.00 89 VAL A O 1
ATOM 655 N N . ALA A 1 90 ? -11.838 1.257 16.807 1.00 87.62 90 ALA A N 1
ATOM 656 C CA . ALA A 1 90 ? -13.213 0.983 17.229 1.00 87.62 90 ALA A CA 1
ATOM 657 C C . ALA A 1 90 ? -13.447 -0.479 17.644 1.00 87.62 90 ALA A C 1
ATOM 659 O O . ALA A 1 90 ? -14.379 -0.759 18.390 1.00 87.62 90 ALA A O 1
ATOM 660 N N . SER A 1 91 ? -12.611 -1.408 17.172 1.00 87.62 91 SER A N 1
ATOM 661 C CA . SER A 1 91 ? -12.665 -2.822 17.564 1.00 87.62 91 SER A CA 1
ATOM 662 C C . SER A 1 91 ? -11.927 -3.111 18.878 1.00 87.62 91 SER A C 1
ATOM 664 O O . SER A 1 91 ? -11.994 -4.233 19.380 1.00 87.62 91 SER A O 1
ATOM 666 N N . ALA A 1 92 ? -11.197 -2.133 19.42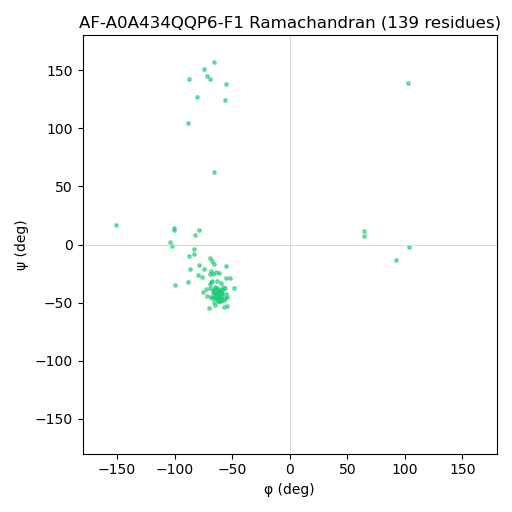7 1.00 89.38 92 ALA A N 1
ATOM 667 C CA . ALA A 1 92 ? -10.501 -2.272 20.700 1.00 89.38 92 ALA A CA 1
ATOM 668 C C . ALA A 1 92 ? -11.483 -2.218 21.878 1.00 89.38 92 ALA A C 1
ATOM 670 O O . ALA A 1 92 ? -12.522 -1.561 21.811 1.00 89.38 92 ALA A O 1
ATOM 671 N N . ARG A 1 93 ? -11.135 -2.886 22.983 1.00 88.81 93 ARG A N 1
ATOM 672 C CA . ARG A 1 93 ? -11.938 -2.851 24.213 1.00 88.81 93 ARG A CA 1
ATOM 673 C C . ARG A 1 93 ? -11.928 -1.441 24.807 1.00 88.81 93 ARG A C 1
ATOM 675 O O . ARG A 1 93 ? -10.993 -0.665 24.587 1.00 88.81 93 ARG A O 1
ATOM 682 N N . ASP A 1 94 ? -12.946 -1.128 25.603 1.00 85.00 94 ASP A N 1
ATOM 683 C CA . ASP A 1 94 ? -13.017 0.147 26.317 1.00 85.00 94 ASP A CA 1
ATOM 684 C C . ASP A 1 94 ? -11.762 0.350 27.182 1.00 85.00 94 ASP A C 1
ATOM 686 O O . ASP A 1 94 ? -11.402 -0.499 27.996 1.00 85.00 94 ASP A O 1
ATOM 690 N N . GLY A 1 95 ? -11.067 1.471 26.966 1.00 87.56 95 GLY A N 1
ATOM 691 C CA . GLY A 1 95 ? -9.791 1.796 27.619 1.00 87.56 95 GLY A CA 1
ATOM 692 C C . GLY A 1 95 ? -8.525 1.371 26.858 1.00 87.56 95 GLY A C 1
ATOM 693 O O . GLY A 1 95 ? -7.450 1.880 27.162 1.00 87.56 95 GLY A O 1
ATOM 694 N N . GLU A 1 96 ? -8.623 0.526 25.825 1.00 90.19 96 GLU A N 1
ATOM 695 C CA . GLU A 1 96 ? -7.465 0.037 25.047 1.00 90.19 96 GLU A CA 1
ATOM 696 C C . GLU A 1 96 ? -7.290 0.736 23.684 1.00 90.19 96 GLU A C 1
ATOM 698 O O . GLU A 1 96 ? -6.329 0.475 22.961 1.00 90.19 96 GLU A O 1
ATOM 703 N N . GLN A 1 97 ? -8.176 1.669 23.330 1.00 90.81 97 GLN A N 1
ATOM 704 C CA . GLN A 1 97 ? -8.176 2.382 22.041 1.00 90.81 97 GLN A CA 1
ATOM 705 C C . GLN A 1 97 ? -6.851 3.105 21.745 1.00 90.81 97 GLN A C 1
ATOM 707 O O . GLN A 1 97 ? -6.372 3.093 20.610 1.00 90.81 97 GLN A O 1
ATOM 712 N N . THR A 1 98 ? -6.217 3.686 22.767 1.00 88.62 98 THR A N 1
ATOM 713 C CA . THR A 1 98 ? -4.899 4.330 22.642 1.00 88.62 98 THR A CA 1
ATOM 714 C C . THR A 1 98 ? -3.809 3.319 22.284 1.00 88.62 98 THR A C 1
ATOM 716 O O . THR A 1 98 ? -2.960 3.603 21.439 1.00 88.62 98 THR A O 1
ATOM 719 N N . ILE A 1 99 ? -3.855 2.123 22.881 1.00 89.19 99 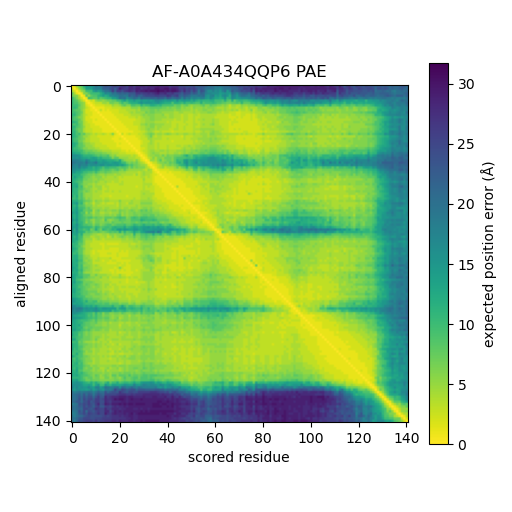ILE A N 1
ATOM 720 C CA . ILE A 1 99 ? -2.910 1.033 22.598 1.00 89.19 99 ILE A CA 1
ATOM 721 C C . ILE A 1 99 ? -3.126 0.531 21.168 1.00 89.19 99 ILE A C 1
ATOM 723 O O . ILE A 1 99 ? -2.166 0.400 20.412 1.00 89.19 99 ILE A O 1
ATOM 727 N N . ALA A 1 100 ? -4.383 0.318 20.770 1.00 89.31 100 ALA A N 1
ATOM 728 C CA . ALA A 1 100 ? -4.730 -0.100 19.415 1.00 89.31 100 ALA A CA 1
ATOM 729 C C . ALA A 1 100 ? -4.259 0.917 18.364 1.00 89.31 100 ALA A C 1
ATOM 731 O O . ALA A 1 100 ? -3.619 0.535 17.387 1.00 89.31 100 ALA A O 1
ATOM 732 N N . SER A 1 101 ? -4.487 2.213 18.598 1.00 89.56 101 SER A N 1
ATOM 733 C CA . SER A 1 101 ? -4.019 3.295 17.721 1.00 89.56 101 SER A CA 1
ATOM 734 C C . SER A 1 101 ? -2.490 3.316 17.594 1.00 89.56 101 SER A C 1
ATOM 736 O O . SER A 1 101 ? -1.955 3.419 16.491 1.00 89.56 101 SER A O 1
ATOM 738 N N . ALA A 1 102 ? -1.766 3.119 18.701 1.00 91.06 102 ALA A N 1
ATOM 739 C CA . ALA A 1 102 ? -0.304 3.046 18.698 1.00 91.06 102 ALA A CA 1
ATOM 740 C C . ALA A 1 102 ? 0.247 1.782 18.003 1.00 91.06 102 ALA A C 1
ATOM 742 O O . ALA A 1 102 ? 1.368 1.789 17.485 1.00 91.06 102 ALA A O 1
ATOM 743 N N . ALA A 1 103 ? -0.528 0.696 17.960 1.00 90.06 103 ALA A N 1
ATOM 744 C CA . ALA A 1 103 ? -0.138 -0.547 17.3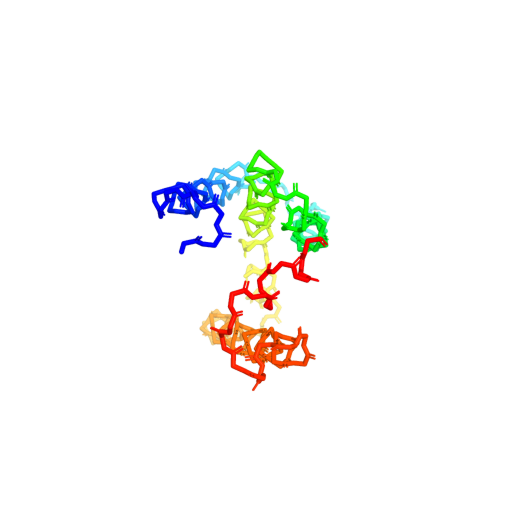00 1.00 90.06 103 ALA A CA 1
ATOM 745 C C . ALA A 1 103 ? -0.236 -0.471 15.765 1.00 90.06 103 ALA A C 1
ATOM 747 O O . ALA A 1 103 ? 0.533 -1.150 15.078 1.00 90.06 103 ALA A O 1
ATOM 748 N N . VAL A 1 104 ? -1.121 0.372 15.211 1.00 89.75 104 VAL A N 1
ATOM 749 C CA . VAL A 1 104 ? -1.353 0.475 13.755 1.00 89.75 104 VAL A CA 1
ATOM 750 C C . VAL A 1 104 ? -0.068 0.802 12.972 1.00 89.75 104 VAL A C 1
ATOM 752 O O . VAL A 1 104 ? 0.289 0.020 12.083 1.00 89.75 104 VAL A O 1
ATOM 755 N N . PRO A 1 105 ? 0.697 1.866 13.299 1.00 89.12 105 PRO A N 1
ATOM 756 C CA . PRO A 1 105 ? 1.940 2.169 12.584 1.00 89.12 105 PRO A CA 1
ATOM 757 C C . PRO A 1 105 ? 3.003 1.077 12.743 1.00 89.12 105 PRO A C 1
ATOM 759 O O . PRO A 1 105 ? 3.809 0.852 11.839 1.00 89.12 105 PRO A O 1
ATOM 762 N N . THR A 1 106 ? 3.015 0.382 13.883 1.00 90.88 106 THR A N 1
ATOM 763 C CA . THR A 1 106 ? 3.952 -0.718 14.140 1.00 90.88 106 THR A CA 1
ATOM 764 C C . THR A 1 106 ? 3.682 -1.886 13.195 1.00 90.88 106 THR A C 1
ATOM 766 O O . THR A 1 106 ? 4.595 -2.343 12.509 1.00 90.88 106 THR A O 1
ATOM 769 N N . MET A 1 107 ? 2.422 -2.313 13.078 1.00 91.31 107 MET A N 1
ATOM 770 C CA . MET A 1 107 ? 2.013 -3.373 12.149 1.00 91.31 107 MET A CA 1
ATOM 771 C C . MET A 1 107 ? 2.305 -3.007 10.691 1.00 91.31 107 MET A C 1
ATOM 773 O O . MET A 1 107 ? 2.803 -3.835 9.929 1.00 91.31 107 MET A O 1
ATOM 777 N N . GLN A 1 108 ? 2.070 -1.751 10.309 1.00 90.25 108 GLN A N 1
ATOM 778 C CA . GLN A 1 108 ? 2.387 -1.251 8.971 1.00 90.25 108 GLN A CA 1
ATOM 779 C C . GLN A 1 108 ? 3.890 -1.342 8.664 1.00 90.25 108 GLN A C 1
ATOM 781 O O . GLN A 1 108 ? 4.271 -1.821 7.597 1.00 90.25 108 GLN A O 1
ATOM 786 N N . ARG A 1 109 ? 4.758 -0.936 9.601 1.00 91.44 109 ARG A N 1
ATOM 787 C CA . ARG A 1 109 ? 6.220 -1.033 9.435 1.00 91.44 109 ARG A CA 1
ATOM 788 C C . ARG A 1 109 ? 6.693 -2.473 9.291 1.00 91.44 109 ARG A C 1
ATOM 790 O O . ARG A 1 109 ? 7.562 -2.732 8.463 1.00 91.44 109 ARG A O 1
ATOM 797 N N . ILE A 1 110 ? 6.113 -3.401 10.054 1.00 93.75 110 ILE A N 1
ATOM 798 C CA . ILE A 1 110 ? 6.385 -4.836 9.894 1.00 93.75 110 ILE A CA 1
ATOM 799 C C . ILE A 1 110 ? 6.008 -5.271 8.475 1.00 93.75 110 ILE A C 1
ATOM 801 O O . ILE A 1 110 ? 6.813 -5.908 7.800 1.00 93.75 110 ILE A O 1
ATOM 805 N N . GLY A 1 111 ? 4.833 -4.862 7.989 1.00 90.12 111 GLY A N 1
ATOM 806 C CA . GLY A 1 111 ? 4.401 -5.118 6.615 1.00 90.12 111 GLY A CA 1
ATOM 807 C C . GLY A 1 111 ? 5.393 -4.601 5.569 1.00 90.12 111 GLY A C 1
ATOM 808 O O . GLY A 1 111 ? 5.764 -5.344 4.663 1.00 90.12 111 GLY A O 1
ATOM 809 N N . TYR A 1 112 ? 5.886 -3.369 5.721 1.00 89.94 112 TYR A N 1
ATOM 810 C CA . TYR A 1 112 ? 6.904 -2.808 4.826 1.00 89.94 112 TYR A CA 1
ATOM 811 C C . TYR A 1 112 ? 8.223 -3.575 4.868 1.00 89.94 112 TYR A C 1
ATOM 813 O O . TYR A 1 112 ? 8.799 -3.837 3.815 1.00 89.94 112 TYR A O 1
ATOM 821 N N . ALA A 1 113 ? 8.687 -3.977 6.052 1.00 92.38 113 ALA A N 1
ATOM 822 C CA . ALA A 1 113 ? 9.908 -4.763 6.190 1.00 92.38 113 ALA A CA 1
ATOM 823 C C . ALA A 1 113 ? 9.781 -6.132 5.502 1.00 92.38 113 ALA A C 1
ATOM 825 O O . ALA A 1 113 ? 10.663 -6.524 4.739 1.00 92.38 113 ALA A O 1
ATOM 826 N N . VAL A 1 114 ? 8.663 -6.833 5.718 1.00 93.25 114 VAL A N 1
ATOM 827 C CA . VAL A 1 114 ? 8.382 -8.129 5.079 1.00 93.25 114 VAL A CA 1
ATOM 828 C C . VAL A 1 114 ? 8.261 -7.972 3.562 1.00 93.25 114 VAL A C 1
ATOM 830 O O . VAL A 1 114 ? 8.874 -8.736 2.819 1.00 93.25 114 VAL A O 1
ATOM 833 N N . GLY A 1 115 ? 7.530 -6.959 3.090 1.00 87.75 115 GLY A N 1
ATOM 834 C CA . GLY A 1 115 ? 7.384 -6.669 1.663 1.00 87.75 115 GLY A CA 1
ATOM 835 C C . GLY A 1 115 ? 8.720 -6.357 0.987 1.00 87.75 115 GLY A C 1
ATOM 836 O O . GLY A 1 115 ? 9.017 -6.918 -0.065 1.00 87.75 115 GLY A O 1
ATOM 837 N N . ALA A 1 116 ? 9.561 -5.533 1.616 1.00 88.25 116 ALA A N 1
ATOM 838 C CA . ALA A 1 116 ? 10.897 -5.214 1.117 1.00 88.25 116 ALA A CA 1
ATOM 839 C C . ALA A 1 116 ? 11.807 -6.452 1.071 1.00 88.25 116 ALA A C 1
ATOM 841 O O . ALA A 1 116 ? 12.517 -6.654 0.086 1.00 88.25 116 ALA A O 1
ATOM 842 N N . ALA A 1 117 ? 11.759 -7.308 2.096 1.00 90.94 117 ALA A N 1
ATOM 843 C CA . ALA A 1 117 ? 12.518 -8.555 2.123 1.00 90.94 117 ALA A CA 1
ATOM 844 C C . ALA A 1 117 ? 12.091 -9.506 0.992 1.00 90.94 117 ALA A C 1
ATOM 846 O O . ALA A 1 117 ? 12.943 -10.027 0.274 1.00 90.94 117 ALA A O 1
ATOM 847 N N . LEU A 1 118 ? 10.781 -9.686 0.785 1.00 87.06 118 LEU A N 1
ATOM 848 C CA . LEU A 1 118 ? 10.238 -10.504 -0.303 1.00 87.06 118 LEU A CA 1
ATOM 849 C C . LEU A 1 118 ? 10.612 -9.943 -1.678 1.00 87.06 118 LEU A C 1
ATOM 851 O O . LEU A 1 118 ? 11.082 -10.694 -2.530 1.00 87.06 118 LEU A O 1
ATOM 855 N N . ALA A 1 119 ? 10.470 -8.631 -1.882 1.00 85.38 119 ALA A N 1
ATOM 856 C CA . ALA A 1 119 ? 10.881 -7.972 -3.119 1.00 85.38 119 ALA A CA 1
ATOM 857 C C . ALA A 1 119 ? 12.380 -8.179 -3.398 1.00 85.38 119 ALA A C 1
ATOM 859 O O . ALA A 1 119 ? 12.758 -8.495 -4.523 1.00 85.38 119 ALA A O 1
ATOM 860 N N . GLY A 1 120 ? 13.228 -8.083 -2.368 1.00 82.50 120 GLY A N 1
ATOM 861 C CA . GLY A 1 120 ? 14.660 -8.365 -2.469 1.00 82.50 120 GLY A CA 1
ATOM 862 C C . GLY A 1 120 ? 14.968 -9.823 -2.821 1.00 82.50 120 GLY A C 1
ATOM 863 O O . GLY A 1 120 ? 15.828 -10.080 -3.661 1.00 82.50 120 GLY A O 1
ATOM 864 N N . ILE A 1 121 ? 14.252 -10.788 -2.233 1.00 86.69 121 ILE A N 1
ATOM 865 C CA . ILE A 1 121 ? 14.381 -12.215 -2.573 1.00 86.69 121 ILE A CA 1
ATOM 866 C C . ILE A 1 121 ? 14.009 -12.453 -4.040 1.00 86.69 121 ILE A C 1
ATOM 868 O O . ILE A 1 121 ? 14.776 -13.085 -4.765 1.00 86.69 121 ILE A O 1
ATOM 872 N N . VAL A 1 122 ? 12.874 -11.916 -4.495 1.00 82.38 122 VAL A N 1
ATOM 873 C CA . VAL A 1 122 ? 12.415 -12.049 -5.886 1.00 82.38 122 VAL A CA 1
ATOM 874 C C . VAL A 1 122 ? 13.398 -11.393 -6.855 1.00 82.38 122 VAL A C 1
ATOM 876 O O . VAL A 1 122 ? 13.747 -12.003 -7.864 1.00 82.38 122 VAL A O 1
ATOM 879 N N . ALA A 1 123 ? 13.906 -10.199 -6.539 1.00 78.69 123 ALA A N 1
ATOM 880 C CA . ALA A 1 123 ? 14.920 -9.528 -7.350 1.00 78.69 123 ALA A CA 1
ATOM 881 C C . ALA A 1 123 ? 16.199 -10.376 -7.462 1.00 78.69 123 ALA A C 1
ATOM 883 O O . ALA A 1 123 ? 16.684 -10.623 -8.567 1.00 78.69 123 ALA A O 1
ATOM 884 N N . ASN A 1 124 ? 16.703 -10.895 -6.337 1.00 79.00 124 ASN A N 1
ATOM 885 C CA . ASN A 1 124 ? 17.878 -11.768 -6.308 1.00 79.00 124 ASN A CA 1
ATOM 886 C C . ASN A 1 124 ? 17.676 -13.052 -7.126 1.00 79.00 124 ASN A C 1
ATOM 888 O O . ASN A 1 124 ? 18.583 -13.444 -7.864 1.00 79.00 124 ASN A O 1
ATOM 892 N N . ALA A 1 125 ? 16.502 -13.682 -7.018 1.00 76.38 125 ALA A N 1
ATOM 893 C CA . ALA A 1 125 ? 16.137 -14.876 -7.781 1.00 76.38 125 ALA A CA 1
ATOM 894 C C . ALA A 1 125 ? 15.989 -14.595 -9.286 1.00 76.38 125 ALA A C 1
ATOM 896 O O . ALA A 1 125 ? 16.322 -15.448 -10.102 1.00 76.38 125 ALA A O 1
ATOM 897 N N . SER A 1 126 ? 15.568 -13.384 -9.657 1.00 71.69 126 SER A N 1
ATOM 898 C CA . SER A 1 126 ? 15.400 -12.947 -11.053 1.00 71.69 126 SER A CA 1
ATOM 899 C C . SER A 1 126 ? 16.718 -12.554 -11.740 1.00 71.69 126 SER A C 1
ATOM 901 O O . SER A 1 126 ? 16.701 -11.960 -12.812 1.00 71.69 126 SER A O 1
ATOM 903 N N . GLY A 1 127 ? 17.871 -12.870 -11.139 1.00 60.88 127 GLY A N 1
ATOM 904 C CA . GLY A 1 127 ? 19.188 -12.677 -11.755 1.00 60.88 127 GLY A CA 1
ATOM 905 C C . GLY A 1 127 ? 19.990 -11.481 -11.240 1.00 60.88 127 GLY A C 1
ATOM 906 O O . GLY A 1 127 ? 21.151 -11.348 -11.619 1.00 60.88 127 GLY A O 1
ATOM 907 N N . PHE A 1 128 ? 19.462 -10.668 -10.311 1.00 55.69 128 PHE A N 1
ATOM 908 C CA . PHE A 1 128 ? 20.254 -9.596 -9.677 1.00 55.69 128 PHE A CA 1
ATOM 909 C C . PHE A 1 128 ? 21.405 -10.128 -8.797 1.00 55.69 128 PHE A C 1
ATOM 911 O O . PHE A 1 128 ? 22.336 -9.384 -8.493 1.00 55.69 128 PHE A O 1
ATOM 918 N N . SER A 1 129 ? 21.376 -11.411 -8.417 1.00 50.84 129 SER A N 1
ATOM 919 C CA . SER A 1 129 ? 22.416 -12.066 -7.607 1.00 50.84 129 SER A CA 1
ATOM 920 C C . SER A 1 129 ? 23.683 -12.469 -8.381 1.00 50.84 129 SER A C 1
ATOM 922 O O . SER A 1 129 ? 24.727 -12.650 -7.762 1.00 50.84 129 SER A O 1
ATOM 924 N N . GLN A 1 130 ? 23.638 -12.554 -9.71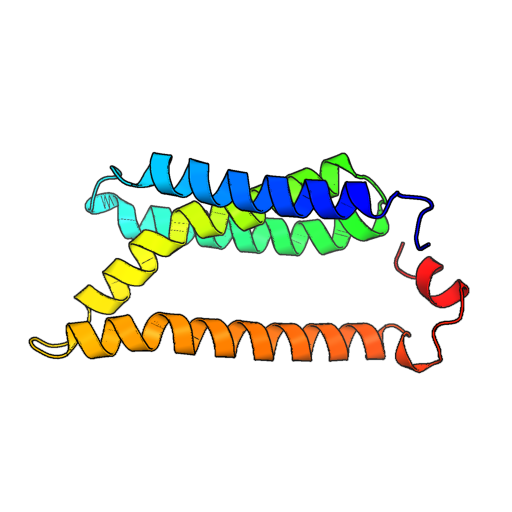8 1.00 49.75 130 GLN A N 1
ATOM 925 C CA . GLN A 1 130 ? 24.792 -12.907 -10.573 1.00 49.75 130 GLN A CA 1
ATOM 926 C C . GLN A 1 130 ? 25.718 -11.707 -10.876 1.00 49.75 130 GLN A C 1
ATOM 928 O O . GLN A 1 130 ? 26.652 -11.803 -11.669 1.00 49.75 130 GLN A O 1
ATOM 933 N N . GLY A 1 131 ? 25.479 -10.570 -10.215 1.00 44.31 131 GLY A N 1
ATOM 934 C CA . GLY A 1 131 ? 26.172 -9.306 -10.432 1.00 44.31 131 GLY A CA 1
ATOM 935 C C . GLY A 1 131 ? 25.315 -8.337 -11.242 1.00 44.31 131 GLY A C 1
ATOM 936 O O . GLY A 1 131 ? 24.660 -8.720 -12.209 1.00 44.31 131 GLY A O 1
ATOM 937 N N . LEU A 1 132 ? 25.336 -7.061 -10.847 1.00 49.44 132 LEU A N 1
ATOM 938 C CA . LEU A 1 132 ? 24.756 -5.929 -11.582 1.00 49.44 132 LEU A CA 1
ATOM 939 C C . LEU A 1 132 ? 25.510 -5.707 -12.910 1.00 49.44 132 LEU A C 1
ATOM 941 O O . LEU A 1 132 ? 26.147 -4.674 -13.113 1.00 49.44 132 LEU A O 1
ATOM 945 N N . ASN A 1 133 ? 25.489 -6.687 -13.810 1.00 43.75 133 ASN A N 1
ATOM 946 C CA . ASN A 1 133 ? 25.964 -6.518 -15.170 1.00 43.75 133 ASN A CA 1
ATOM 947 C C . ASN A 1 133 ? 24.807 -5.996 -16.028 1.00 43.75 133 ASN A C 1
ATOM 949 O O . ASN A 1 133 ? 23.651 -6.361 -15.810 1.00 43.75 133 ASN A O 1
ATOM 953 N N . ARG A 1 134 ? 25.110 -5.101 -16.975 1.00 51.06 134 ARG A N 1
ATOM 954 C CA . ARG A 1 134 ? 24.116 -4.299 -17.722 1.00 51.06 134 ARG A CA 1
ATOM 955 C C . ARG A 1 134 ? 23.037 -5.127 -18.436 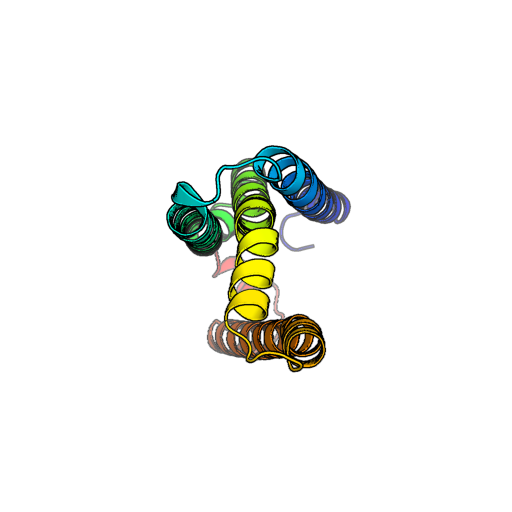1.00 51.06 134 ARG A C 1
ATOM 957 O O . ARG A 1 134 ? 21.978 -4.580 -18.720 1.00 51.06 134 ARG A O 1
ATOM 964 N N . ASP A 1 135 ? 23.273 -6.419 -18.644 1.00 44.75 135 ASP A N 1
ATOM 965 C CA . ASP A 1 135 ? 22.348 -7.347 -19.299 1.00 44.75 135 ASP A CA 1
ATOM 966 C C . ASP A 1 135 ? 21.217 -7.850 -18.382 1.00 44.75 135 ASP A C 1
ATOM 968 O O . ASP A 1 135 ? 20.118 -8.121 -18.861 1.00 44.75 135 ASP A O 1
ATOM 972 N N . ALA A 1 136 ? 21.414 -7.893 -17.056 1.00 47.78 136 ALA A N 1
ATOM 973 C CA . ALA A 1 136 ? 20.364 -8.305 -16.111 1.00 47.78 136 ALA A CA 1
ATOM 974 C C . ALA A 1 136 ? 19.192 -7.305 -16.067 1.00 47.78 136 ALA A C 1
ATOM 976 O O . ALA A 1 136 ? 18.056 -7.674 -15.787 1.00 47.78 136 ALA A O 1
ATOM 977 N N . ALA A 1 137 ? 19.459 -6.040 -16.405 1.00 47.28 137 ALA A N 1
ATOM 978 C CA . ALA A 1 137 ? 18.442 -5.001 -16.529 1.00 47.28 137 ALA A CA 1
ATOM 979 C C . ALA A 1 137 ? 17.583 -5.135 -17.798 1.00 47.28 137 ALA A C 1
ATOM 981 O O . ALA A 1 137 ? 16.485 -4.591 -17.840 1.00 47.28 137 ALA A O 1
ATOM 982 N N . ALA A 1 138 ? 18.074 -5.835 -18.825 1.00 49.28 138 ALA A N 1
ATOM 983 C CA . ALA A 1 138 ? 17.365 -6.016 -20.090 1.00 49.28 138 ALA A CA 1
ATOM 984 C C . ALA A 1 138 ? 16.411 -7.224 -20.073 1.00 49.28 138 ALA A C 1
ATOM 986 O O . ALA A 1 138 ? 15.479 -7.263 -20.865 1.00 49.28 138 ALA A O 1
ATOM 987 N N . GLY A 1 139 ? 16.617 -8.190 -19.168 1.00 43.09 139 GLY A N 1
ATOM 988 C CA . GLY A 1 139 ? 15.779 -9.394 -19.053 1.00 43.09 139 GLY A CA 1
ATOM 989 C C . GLY A 1 139 ? 14.487 -9.221 -18.244 1.00 43.09 139 GLY A C 1
ATOM 990 O O . GLY A 1 139 ? 13.708 -10.162 -18.142 1.00 43.09 139 GLY A O 1
ATOM 991 N N . VAL A 1 140 ? 14.273 -8.042 -17.652 1.00 49.19 140 VAL A N 1
ATOM 992 C CA . VAL A 1 140 ? 13.051 -7.673 -16.909 1.00 49.19 140 VAL A CA 1
ATOM 993 C C . VAL A 1 140 ? 12.089 -6.806 -17.739 1.00 49.19 140 VAL A C 1
ATOM 995 O O . VAL A 1 140 ? 11.151 -6.238 -17.178 1.00 49.19 140 VAL A O 1
ATOM 998 N N . ALA A 1 141 ? 12.318 -6.716 -19.056 1.00 40.34 141 ALA A N 1
ATOM 999 C CA . ALA A 1 141 ? 11.432 -6.088 -20.041 1.00 40.34 141 ALA A CA 1
ATOM 1000 C C . ALA A 1 141 ? 10.615 -7.118 -20.836 1.00 40.34 141 ALA A C 1
ATOM 1002 O O . ALA A 1 141 ? 11.172 -8.197 -21.138 1.00 40.34 141 ALA A O 1
#

pLDDT: mean 80.24, std 14.01, range [40.34, 93.75]

Secondary structure (DSSP, 8-state):
-TTS--HHHHHHHHHHHHHHHHHHHHHHTT--GGGHHHHHHHHHHHHHHHHHHHHHHTTTT-HHHHHHHHHHHHHHHHHHHHHHHHHHHHTSPTTTHHHHHHHHHHHHHHHHHHHHHHHHHHHHHTTGGG---TTTTTTT-

Foldseek 3Di:
DLPPDDPVLVVVLLVLLQVLLVVLLVVCVPPDPVCLVVQQVQLVVLLVVLVVQCLVCLLVVDSVSPSSSSSSNSNSCSRNVVSVLVVQLVPDDVPCSVVSNVCVVVVVVVVVVVVVVVVVVVLCVQPVVVDPDSVSSNSSD